Protein AF-A0A6V8CMI9-F1 (afdb_monomer_lite)

Radius of gyration: 15.58 Å; chains: 1; bounding box: 31×25×54 Å

pLDDT: mean 88.09, std 13.38, range [41.66, 98.31]

Structure (mmCIF, N/CA/C/O backbone):
data_AF-A0A6V8CMI9-F1
#
_entry.id   AF-A0A6V8CMI9-F1
#
loop_
_atom_site.group_PDB
_atom_site.id
_atom_site.type_symbol
_atom_site.label_atom_id
_atom_site.label_alt_id
_atom_site.label_comp_id
_atom_site.label_asym_id
_atom_site.label_entity_id
_atom_site.label_seq_id
_atom_site.pdbx_PDB_ins_code
_atom_site.Cartn_x
_atom_site.Cartn_y
_atom_site.Cartn_z
_atom_site.occupancy
_atom_site.B_iso_or_equiv
_atom_site.auth_seq_id
_atom_site.auth_comp_id
_atom_site.auth_asym_id
_atom_site.auth_atom_id
_atom_site.pdbx_PDB_model_num
ATOM 1 N N . MET A 1 1 ? -7.412 -8.735 -37.460 1.00 41.66 1 MET A N 1
ATOM 2 C CA . MET A 1 1 ? -6.537 -8.982 -36.295 1.00 41.66 1 MET A CA 1
ATOM 3 C C . MET A 1 1 ? -6.846 -7.891 -35.278 1.00 41.66 1 MET A C 1
ATOM 5 O O . MET A 1 1 ? -6.258 -6.827 -35.326 1.00 41.66 1 MET A O 1
ATOM 9 N N . ALA A 1 2 ? -7.886 -8.094 -34.477 1.00 49.75 2 ALA A N 1
ATOM 10 C CA . ALA A 1 2 ? -8.334 -7.178 -33.432 1.00 49.75 2 ALA A CA 1
ATOM 11 C C . ALA A 1 2 ? -8.978 -8.090 -32.388 1.00 49.75 2 ALA A C 1
ATOM 13 O O . ALA A 1 2 ? -10.004 -8.699 -32.673 1.00 49.75 2 ALA A O 1
ATOM 14 N N . GLY A 1 3 ? -8.284 -8.338 -31.283 1.00 45.03 3 GLY A N 1
ATOM 15 C CA . GLY A 1 3 ? -8.730 -9.327 -30.300 1.00 45.03 3 GLY A CA 1
ATOM 16 C C . GLY A 1 3 ? -7.767 -9.535 -29.137 1.00 45.03 3 GLY A C 1
ATOM 17 O O . GLY A 1 3 ? -8.219 -9.849 -28.050 1.00 45.03 3 GLY A O 1
ATOM 18 N N . CYS A 1 4 ? -6.463 -9.290 -29.315 1.00 57.56 4 CYS A N 1
ATOM 19 C CA . CYS A 1 4 ? -5.497 -9.440 -28.218 1.00 57.56 4 CYS A CA 1
ATOM 20 C C . CYS A 1 4 ? -5.223 -8.153 -27.428 1.00 57.56 4 CYS A C 1
ATOM 22 O O . CYS A 1 4 ? -4.663 -8.236 -26.347 1.00 57.56 4 CYS A O 1
ATOM 24 N N . THR A 1 5 ? -5.579 -6.968 -27.925 1.00 53.06 5 THR A N 1
ATOM 25 C CA . THR A 1 5 ? -5.269 -5.705 -27.228 1.00 53.06 5 THR A CA 1
ATOM 26 C C . THR A 1 5 ? -6.338 -5.323 -26.205 1.00 53.06 5 THR A C 1
ATOM 28 O O . THR A 1 5 ? -6.003 -4.896 -25.107 1.00 53.06 5 THR A O 1
ATOM 31 N N . SER A 1 6 ? -7.613 -5.564 -26.515 1.00 49.91 6 SER A N 1
ATOM 32 C CA . SER A 1 6 ? -8.747 -5.235 -25.641 1.00 49.91 6 SER A CA 1
ATOM 33 C C . SER A 1 6 ? -8.840 -6.116 -24.391 1.00 49.91 6 SER A C 1
ATOM 35 O O . SER A 1 6 ? -9.317 -5.665 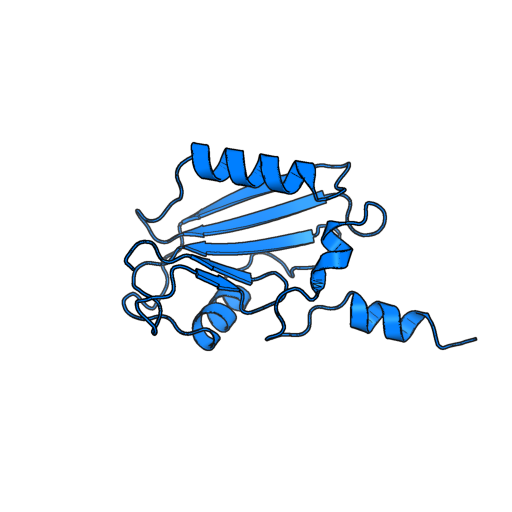-23.355 1.00 49.91 6 SER A O 1
ATOM 37 N N . GLU A 1 7 ? -8.391 -7.373 -24.458 1.00 50.91 7 GLU A N 1
ATOM 38 C CA . GLU A 1 7 ? -8.305 -8.225 -23.264 1.00 50.91 7 GLU A CA 1
ATOM 39 C C . GLU A 1 7 ? -7.127 -7.827 -22.374 1.00 50.91 7 GLU A C 1
ATOM 41 O O . GLU A 1 7 ? -7.255 -7.851 -21.158 1.00 50.91 7 GLU A O 1
ATOM 46 N N . ILE A 1 8 ? -6.011 -7.377 -22.957 1.00 53.47 8 ILE A N 1
ATOM 47 C CA . ILE A 1 8 ? -4.856 -6.888 -22.194 1.00 53.47 8 ILE A CA 1
ATOM 48 C C . ILE A 1 8 ? -5.200 -5.585 -21.464 1.00 53.47 8 ILE A C 1
ATOM 50 O O . ILE A 1 8 ? -4.852 -5.456 -20.299 1.00 53.47 8 ILE A O 1
ATOM 54 N N . GLU A 1 9 ? -5.934 -4.657 -22.082 1.00 51.16 9 GLU A N 1
ATOM 55 C CA . GLU A 1 9 ? -6.408 -3.445 -21.392 1.00 51.16 9 GLU A CA 1
ATOM 56 C C . GLU A 1 9 ? -7.362 -3.762 -20.227 1.00 51.16 9 GLU A C 1
ATOM 58 O O . GLU A 1 9 ? -7.281 -3.113 -19.190 1.00 51.16 9 GLU A O 1
ATOM 63 N N . ASN A 1 10 ? -8.203 -4.797 -20.343 1.00 52.25 10 ASN A N 1
ATOM 64 C CA . ASN A 1 10 ? -9.067 -5.253 -19.243 1.00 52.25 10 ASN A CA 1
ATOM 65 C C . ASN A 1 10 ? -8.325 -6.064 -18.163 1.00 52.25 10 ASN A C 1
ATOM 67 O O . ASN A 1 10 ? -8.771 -6.099 -17.022 1.00 52.25 10 ASN A O 1
ATOM 71 N N . ILE A 1 11 ? -7.224 -6.738 -18.513 1.00 54.50 11 ILE A N 1
ATOM 72 C CA . ILE A 1 11 ? -6.372 -7.495 -17.576 1.00 54.50 11 ILE A CA 1
ATOM 73 C C . ILE A 1 11 ? -5.401 -6.572 -16.837 1.00 54.50 11 ILE A C 1
ATOM 75 O O . ILE A 1 11 ? -5.010 -6.868 -15.712 1.00 54.50 11 ILE A O 1
ATOM 79 N N . LEU A 1 12 ? -4.964 -5.493 -17.485 1.00 57.19 12 LEU A N 1
ATOM 80 C CA . LEU A 1 12 ? -4.016 -4.551 -16.908 1.00 57.19 12 LEU A CA 1
ATOM 81 C C . LEU A 1 12 ? -4.727 -3.397 -16.208 1.00 57.19 12 LEU A C 1
ATOM 83 O O . LEU A 1 12 ? -4.237 -2.967 -15.180 1.00 57.19 12 LEU A O 1
ATOM 87 N N . GLY A 1 13 ? -5.887 -2.938 -16.681 1.00 60.94 13 GLY A N 1
ATOM 88 C CA . GLY A 1 13 ? -6.656 -1.871 -16.040 1.00 60.94 13 GLY A CA 1
ATOM 89 C C . GLY A 1 13 ? -7.154 -2.236 -14.638 1.00 60.94 13 GLY A C 1
ATOM 90 O O . GLY A 1 13 ? -7.545 -3.369 -14.366 1.00 60.94 13 GLY A O 1
ATOM 91 N N . GLU A 1 14 ? -7.151 -1.263 -13.727 1.00 68.06 14 GLU A N 1
ATOM 92 C CA . GLU A 1 14 ? -7.734 -1.459 -12.403 1.00 68.06 14 GLU A CA 1
ATOM 93 C C . GLU A 1 14 ? -9.262 -1.490 -12.511 1.00 68.06 14 GLU A C 1
ATOM 95 O O . GLU A 1 14 ? -9.885 -0.527 -12.960 1.00 68.06 14 GLU A O 1
ATOM 100 N N . ASN A 1 15 ? -9.869 -2.585 -12.047 1.00 73.94 15 ASN A N 1
ATOM 101 C CA . ASN A 1 15 ? -11.300 -2.637 -11.787 1.00 73.94 15 ASN A CA 1
ATOM 102 C C . ASN A 1 15 ? -11.555 -2.388 -10.298 1.00 73.94 15 ASN A C 1
ATOM 104 O O . ASN A 1 15 ? -11.055 -3.119 -9.438 1.00 73.94 15 ASN A O 1
ATOM 108 N N . TRP A 1 16 ? -12.335 -1.355 -9.995 1.00 78.56 16 TRP A N 1
ATOM 109 C CA . TRP A 1 16 ? -12.630 -0.969 -8.621 1.00 78.56 16 TRP A CA 1
ATOM 110 C C . TRP A 1 16 ? -13.429 -2.061 -7.918 1.00 78.56 16 TRP A C 1
ATOM 112 O O . TRP A 1 16 ? -14.300 -2.712 -8.496 1.00 78.56 16 TRP A O 1
ATOM 122 N N . GLY A 1 17 ? -13.145 -2.261 -6.641 1.00 80.06 17 GLY A N 1
ATOM 123 C CA . GLY A 1 17 ? -13.763 -3.301 -5.837 1.00 80.06 17 GLY A CA 1
ATOM 124 C C . GLY A 1 17 ? -13.232 -4.702 -6.098 1.00 80.06 17 GLY A C 1
ATOM 125 O O . GLY A 1 17 ? -13.785 -5.651 -5.542 1.00 80.06 17 GLY A O 1
ATOM 126 N N . VAL A 1 18 ? -12.181 -4.849 -6.911 1.00 85.00 18 VAL A N 1
ATOM 127 C CA . VAL A 1 18 ? -11.578 -6.145 -7.234 1.00 85.00 18 VAL A CA 1
ATOM 128 C C . VAL A 1 18 ? -10.130 -6.192 -6.737 1.00 85.00 18 VAL A C 1
ATOM 130 O O . VAL A 1 18 ? -9.207 -5.778 -7.446 1.00 85.00 18 VAL A O 1
ATOM 133 N N . PRO A 1 19 ? -9.898 -6.729 -5.526 1.00 88.38 19 PRO A N 1
ATOM 134 C CA . PRO A 1 19 ? -8.553 -6.977 -5.031 1.00 88.38 19 PRO A CA 1
ATOM 135 C C . PRO A 1 19 ? -7.741 -7.870 -5.971 1.00 88.38 19 PRO A C 1
ATOM 137 O O . PRO A 1 19 ? -8.257 -8.819 -6.562 1.00 88.38 19 PRO A O 1
ATOM 140 N N . GLY A 1 20 ? -6.445 -7.583 -6.090 1.00 80.88 20 GLY A N 1
ATOM 141 C CA . GLY A 1 20 ? -5.505 -8.402 -6.860 1.00 80.88 20 GLY A CA 1
ATOM 142 C C . GLY A 1 20 ? -5.545 -8.222 -8.382 1.00 80.88 20 GLY A C 1
ATOM 143 O O . GLY A 1 20 ? -4.752 -8.866 -9.068 1.00 80.88 20 GLY A O 1
ATOM 144 N N . GLY A 1 21 ? -6.380 -7.324 -8.922 1.00 84.94 21 GLY A N 1
ATOM 145 C CA . GLY A 1 21 ? -6.459 -7.050 -10.367 1.00 84.94 21 GLY A CA 1
ATOM 146 C C . GLY A 1 21 ? -5.130 -6.643 -11.028 1.00 84.94 21 GLY A C 1
ATOM 147 O O . GLY A 1 21 ? -4.978 -6.794 -12.232 1.00 84.94 21 GLY A O 1
ATOM 148 N N . LEU A 1 22 ? -4.135 -6.209 -10.244 1.00 86.69 22 LEU A N 1
ATOM 149 C CA . LEU A 1 22 ? -2.814 -5.770 -10.713 1.00 86.69 22 LEU A CA 1
ATOM 150 C C . LEU A 1 22 ? -1.680 -6.747 -10.398 1.00 86.69 22 LEU A C 1
ATOM 152 O O . LEU A 1 22 ? -0.511 -6.407 -10.581 1.00 86.69 22 LEU A O 1
ATOM 156 N N . ALA A 1 23 ? -1.986 -7.977 -9.976 1.00 85.19 23 ALA A N 1
ATOM 157 C CA . ALA A 1 23 ? -0.960 -8.961 -9.628 1.00 85.19 23 ALA A CA 1
ATOM 158 C C . ALA A 1 23 ? 0.051 -9.201 -10.769 1.00 85.19 23 ALA A C 1
ATOM 160 O O . ALA A 1 23 ? 1.249 -9.309 -10.519 1.00 85.19 23 ALA A O 1
ATOM 161 N N . LEU A 1 24 ? -0.397 -9.222 -12.032 1.00 84.00 24 LEU A N 1
ATOM 162 C CA . LEU A 1 24 ? 0.503 -9.379 -13.182 1.00 84.00 24 LEU A CA 1
ATOM 163 C C . LEU A 1 24 ? 1.403 -8.157 -13.411 1.00 84.00 24 LEU A C 1
ATOM 165 O O . LEU A 1 24 ? 2.544 -8.330 -13.831 1.00 84.00 24 LEU A O 1
ATOM 169 N N . ALA A 1 25 ? 0.935 -6.942 -13.110 1.00 85.25 25 ALA A N 1
ATOM 170 C CA . ALA A 1 25 ? 1.749 -5.729 -13.211 1.00 85.25 25 ALA A CA 1
ATOM 171 C C . ALA A 1 25 ? 2.919 -5.747 -12.208 1.00 85.25 25 ALA A C 1
ATOM 173 O O . ALA A 1 25 ? 4.018 -5.275 -12.508 1.00 85.25 25 ALA A O 1
ATOM 174 N N . CYS A 1 26 ? 2.731 -6.368 -11.039 1.00 84.06 26 CYS A N 1
ATOM 175 C CA . CYS A 1 26 ? 3.795 -6.561 -10.052 1.00 84.06 26 CYS A CA 1
ATOM 176 C C . CYS A 1 26 ? 4.925 -7.470 -10.564 1.00 84.06 26 CYS A C 1
ATOM 178 O O . CYS A 1 26 ? 6.088 -7.228 -10.246 1.00 84.06 26 CYS A O 1
ATOM 180 N N . LEU A 1 27 ? 4.600 -8.478 -11.378 1.00 84.75 27 LEU A N 1
ATOM 181 C CA . LEU A 1 27 ? 5.536 -9.522 -11.819 1.00 84.75 27 LEU A CA 1
ATOM 182 C C . LEU A 1 27 ? 6.305 -9.189 -13.106 1.00 84.75 27 LEU A C 1
ATOM 184 O O . LEU A 1 27 ? 7.186 -9.952 -13.484 1.00 84.75 27 LEU A O 1
ATOM 188 N N . ARG A 1 28 ? 5.957 -8.101 -13.801 1.00 77.00 28 ARG A N 1
ATOM 189 C CA . ARG A 1 28 ? 6.552 -7.729 -15.094 1.00 77.00 28 ARG A CA 1
ATOM 190 C C . ARG A 1 28 ? 7.541 -6.570 -14.989 1.00 77.00 28 ARG A C 1
ATOM 192 O O . ARG A 1 28 ? 7.269 -5.614 -14.266 1.00 77.00 28 ARG A O 1
ATOM 199 N N . ASP A 1 29 ? 8.603 -6.619 -15.788 1.00 75.25 29 ASP A N 1
ATOM 200 C CA . ASP A 1 29 ? 9.673 -5.616 -15.891 1.00 75.25 29 ASP A CA 1
ATOM 201 C C . ASP A 1 29 ? 9.590 -4.735 -17.157 1.00 75.25 29 ASP A C 1
ATOM 203 O O . ASP A 1 29 ? 10.426 -3.851 -17.359 1.00 75.25 29 ASP A O 1
ATOM 207 N N . ASP A 1 30 ? 8.599 -4.964 -18.023 1.00 72.56 30 ASP A N 1
ATOM 208 C CA . ASP A 1 30 ? 8.463 -4.305 -19.327 1.00 72.56 30 ASP A CA 1
ATOM 209 C C . ASP A 1 30 ? 7.515 -3.094 -19.301 1.00 72.56 30 ASP A C 1
ATOM 211 O O . ASP A 1 30 ? 7.820 -2.057 -19.889 1.00 72.56 30 ASP A O 1
ATOM 215 N N . ALA A 1 31 ? 6.385 -3.206 -18.598 1.00 77.69 31 ALA A N 1
ATOM 216 C CA . ALA A 1 31 ? 5.360 -2.165 -18.509 1.00 77.69 31 ALA A CA 1
ATOM 217 C C . ALA A 1 31 ? 5.581 -1.192 -17.338 1.00 77.69 31 ALA A C 1
ATOM 219 O O . ALA A 1 31 ? 5.380 0.010 -17.490 1.00 77.69 31 ALA A O 1
ATOM 220 N N . TYR A 1 32 ? 6.024 -1.703 -16.184 1.00 86.06 32 TYR A N 1
ATOM 221 C CA . TYR A 1 32 ? 6.272 -0.912 -14.975 1.0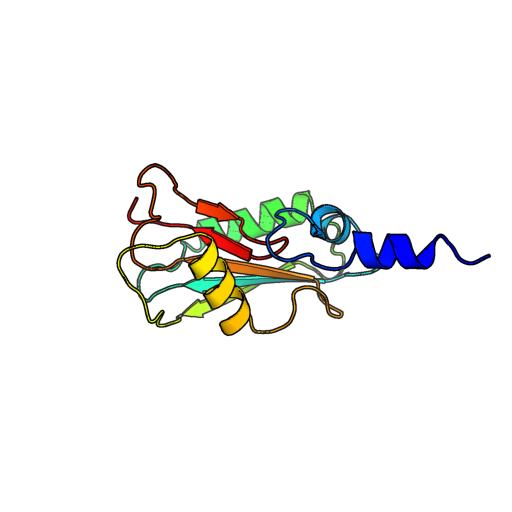0 86.06 32 TYR A CA 1
ATOM 222 C C . TYR A 1 32 ? 7.603 -1.329 -14.370 1.00 86.06 32 TYR A C 1
ATOM 224 O O . TYR A 1 32 ? 7.701 -2.367 -13.720 1.00 86.06 32 TYR A O 1
ATOM 232 N N . ARG A 1 33 ? 8.636 -0.520 -14.591 1.00 92.75 33 ARG A N 1
ATOM 233 C CA . ARG A 1 33 ? 10.004 -0.816 -14.137 1.00 92.75 33 ARG A CA 1
ATOM 234 C C . ARG A 1 33 ? 10.291 -0.357 -12.713 1.00 92.75 33 ARG A C 1
ATOM 236 O O . ARG A 1 33 ? 11.229 -0.844 -12.088 1.00 92.75 33 ARG A O 1
ATOM 243 N N . GLU A 1 34 ? 9.461 0.550 -12.213 1.00 95.00 34 GLU A N 1
ATOM 244 C CA . GLU A 1 34 ? 9.514 1.121 -10.874 1.00 95.00 34 GLU A CA 1
ATOM 245 C C . GLU A 1 34 ? 8.184 0.862 -10.151 1.00 95.00 34 GLU A C 1
ATOM 247 O O . GLU A 1 34 ? 7.114 0.847 -10.773 1.00 95.00 34 GLU A O 1
ATOM 252 N N . MET A 1 35 ? 8.252 0.678 -8.831 1.00 95.56 35 MET A N 1
ATOM 253 C CA . MET A 1 35 ? 7.080 0.588 -7.964 1.00 95.56 35 MET A CA 1
ATOM 254 C C . MET A 1 35 ? 7.173 1.549 -6.775 1.00 95.56 35 MET A C 1
ATOM 256 O O . MET A 1 35 ? 8.229 1.708 -6.158 1.00 95.56 35 MET A O 1
ATOM 260 N N . VAL A 1 36 ? 6.040 2.146 -6.420 1.00 97.75 36 VAL A N 1
ATOM 261 C CA . VAL A 1 36 ? 5.857 2.980 -5.231 1.00 97.75 36 VAL A CA 1
ATOM 262 C C . VAL A 1 36 ? 4.862 2.320 -4.308 1.00 97.75 36 VAL A C 1
ATOM 264 O O . VAL A 1 36 ? 3.755 1.996 -4.726 1.00 97.75 36 VAL A O 1
ATOM 267 N N . ILE A 1 37 ? 5.237 2.175 -3.046 1.00 97.94 37 ILE A N 1
ATOM 268 C CA . ILE A 1 37 ? 4.278 1.940 -1.974 1.00 97.94 37 ILE A CA 1
ATOM 269 C C . ILE A 1 37 ? 4.093 3.261 -1.249 1.00 97.94 37 ILE A C 1
ATOM 271 O O . ILE A 1 37 ? 5.033 3.790 -0.661 1.00 97.94 37 ILE A O 1
ATOM 275 N N . GLU A 1 38 ? 2.900 3.807 -1.338 1.00 98.12 38 GLU A N 1
ATOM 276 C CA . GLU A 1 38 ? 2.479 4.975 -0.585 1.00 98.12 38 GLU A CA 1
ATOM 277 C C . GLU A 1 38 ? 1.800 4.495 0.689 1.00 98.12 38 GLU A C 1
ATOM 279 O O . GLU A 1 38 ? 0.902 3.658 0.628 1.00 98.12 38 GLU A O 1
ATOM 284 N N . ILE A 1 39 ? 2.277 4.960 1.837 1.00 98.31 39 ILE A N 1
ATOM 285 C CA . ILE A 1 39 ? 1.712 4.636 3.141 1.00 98.31 39 ILE A CA 1
ATOM 286 C C . ILE A 1 39 ? 1.164 5.928 3.734 1.00 98.31 39 ILE A C 1
ATOM 288 O O . ILE A 1 39 ? 1.926 6.735 4.270 1.00 98.31 39 ILE A O 1
ATOM 292 N N . ASP A 1 40 ? -0.148 6.093 3.661 1.00 97.62 40 ASP A N 1
ATOM 293 C CA . ASP A 1 40 ? -0.852 7.181 4.325 1.00 97.62 40 ASP A CA 1
ATOM 294 C C . ASP A 1 40 ? -1.257 6.714 5.717 1.00 97.62 40 ASP A C 1
ATOM 296 O O . ASP A 1 40 ? -2.030 5.767 5.871 1.00 97.62 40 ASP A O 1
ATOM 300 N N . HIS A 1 41 ? -0.734 7.364 6.748 1.00 97.12 41 HIS A N 1
ATOM 301 C CA . HIS A 1 41 ? -0.991 6.984 8.130 1.00 97.12 41 HIS A CA 1
ATOM 302 C C . HIS A 1 41 ? -1.588 8.138 8.929 1.00 97.12 41 HIS A C 1
ATOM 304 O O . HIS A 1 41 ? -1.257 9.304 8.718 1.00 97.12 41 HIS A O 1
ATOM 310 N N . ALA A 1 42 ? -2.442 7.808 9.895 1.00 95.94 42 ALA A N 1
ATOM 311 C CA . ALA A 1 42 ? -2.893 8.782 10.877 1.00 95.94 42 ALA A CA 1
ATOM 312 C C . ALA A 1 42 ? -1.708 9.207 11.772 1.00 95.94 42 ALA A C 1
ATOM 314 O O . ALA A 1 42 ? -0.732 8.450 11.902 1.00 95.94 42 ALA A O 1
ATOM 315 N N . PRO A 1 43 ? -1.765 10.391 12.406 1.00 94.94 43 PRO A N 1
ATOM 316 C CA . PRO A 1 43 ? -0.783 10.780 13.417 1.00 94.94 43 PRO A CA 1
ATOM 317 C C . PRO A 1 43 ? -0.667 9.700 14.498 1.00 94.94 43 PRO A C 1
ATOM 319 O O . PRO A 1 43 ? -1.689 9.230 14.985 1.00 94.94 43 PRO A O 1
ATOM 322 N N . ASP A 1 44 ? 0.558 9.300 14.846 1.00 94.38 44 ASP A N 1
ATOM 323 C CA . ASP A 1 44 ? 0.882 8.210 15.789 1.00 94.38 44 ASP A CA 1
ATOM 324 C C . ASP A 1 44 ? 0.547 6.770 15.325 1.00 94.38 44 ASP A C 1
ATOM 326 O O . ASP A 1 44 ? 0.776 5.816 16.069 1.00 94.38 44 ASP A O 1
ATOM 330 N N . TYR A 1 45 ? 0.080 6.580 14.084 1.00 95.31 45 TYR A N 1
ATOM 331 C CA . TYR A 1 45 ? -0.198 5.260 13.482 1.00 95.31 45 TYR A CA 1
ATOM 332 C C . TYR A 1 45 ? 0.828 4.854 12.413 1.00 95.31 45 TYR A C 1
ATOM 334 O O . TYR A 1 45 ? 0.609 3.904 11.659 1.00 95.31 45 TYR A O 1
ATOM 342 N N . ASN A 1 46 ? 1.960 5.557 12.321 1.00 95.19 46 ASN A N 1
ATOM 343 C CA . ASN A 1 46 ? 3.009 5.204 11.371 1.00 95.19 46 ASN A CA 1
ATOM 344 C C . ASN A 1 46 ? 3.590 3.809 11.679 1.00 95.19 46 ASN A C 1
ATOM 346 O O . ASN A 1 46 ? 3.809 3.466 12.845 1.00 95.19 46 ASN A O 1
ATOM 350 N N . PRO A 1 47 ? 3.920 3.005 10.655 1.00 95.19 47 PRO A N 1
ATOM 351 C CA . PRO A 1 47 ? 4.582 1.729 10.877 1.00 95.19 47 PRO A CA 1
ATOM 352 C C . PRO A 1 47 ? 6.009 1.934 11.399 1.00 95.19 47 PRO A C 1
ATOM 354 O O . PRO A 1 47 ? 6.664 2.948 11.135 1.00 95.19 47 PRO A O 1
ATOM 357 N N . GLU A 1 48 ? 6.533 0.930 12.103 1.00 95.75 48 GLU A N 1
ATOM 358 C CA . GLU A 1 48 ? 7.949 0.906 12.466 1.00 95.75 48 GLU A CA 1
ATOM 359 C C . GLU A 1 48 ? 8.839 0.831 11.216 1.00 95.75 48 GLU A C 1
ATOM 361 O O . GLU A 1 48 ? 8.522 0.157 10.230 1.00 95.75 48 GLU A O 1
ATOM 366 N N . SER A 1 49 ? 10.025 1.441 11.278 1.00 95.44 49 SER A N 1
ATOM 367 C CA . SER A 1 49 ? 10.997 1.413 10.175 1.00 95.44 49 SER A CA 1
ATOM 368 C C . SER A 1 49 ? 11.446 -0.007 9.798 1.00 95.44 49 SER A C 1
ATOM 370 O O . SER A 1 49 ? 11.731 -0.282 8.629 1.00 95.44 49 SER A O 1
ATOM 372 N N . SER A 1 50 ? 11.466 -0.925 10.767 1.00 96.44 50 SER A N 1
ATOM 373 C CA . SER A 1 50 ? 11.710 -2.362 10.586 1.00 96.44 50 SER A CA 1
ATOM 374 C C . SER A 1 50 ? 10.640 -3.012 9.700 1.00 96.44 50 SER A C 1
ATOM 376 O O . SER A 1 50 ? 10.974 -3.736 8.762 1.00 96.44 50 SER A O 1
ATOM 378 N N . THR A 1 51 ? 9.366 -2.693 9.941 1.00 94.69 51 THR A N 1
ATOM 379 C CA . THR A 1 51 ? 8.211 -3.178 9.173 1.00 94.69 51 THR A CA 1
ATOM 380 C C . THR A 1 51 ? 8.262 -2.668 7.739 1.00 94.69 51 THR A C 1
ATOM 382 O O . THR A 1 51 ? 8.118 -3.447 6.798 1.00 94.69 51 THR A O 1
ATOM 385 N N . VAL A 1 52 ? 8.560 -1.380 7.557 1.00 96.88 52 VAL A N 1
ATOM 386 C CA . VAL A 1 52 ? 8.724 -0.766 6.230 1.00 96.88 52 VAL A CA 1
ATOM 387 C C . VAL A 1 52 ? 9.876 -1.417 5.457 1.00 96.88 52 VAL A C 1
ATOM 389 O O . VAL A 1 52 ? 9.741 -1.739 4.275 1.00 96.88 52 VAL A O 1
ATOM 392 N N . SER A 1 53 ? 11.001 -1.664 6.130 1.00 97.12 53 SER A N 1
ATOM 393 C CA . SER A 1 53 ? 12.166 -2.319 5.524 1.00 97.12 53 SER A CA 1
ATOM 394 C C . SER A 1 53 ? 11.850 -3.754 5.101 1.00 97.12 53 SER A C 1
ATOM 396 O O . SER A 1 53 ? 12.174 -4.147 3.980 1.00 97.12 53 SER A O 1
ATOM 398 N N . LEU A 1 54 ? 11.160 -4.511 5.960 1.00 97.00 54 LEU A N 1
ATOM 399 C CA . LEU A 1 54 ? 10.729 -5.874 5.664 1.00 97.00 54 LEU A CA 1
ATOM 400 C C . LEU A 1 54 ? 9.736 -5.913 4.497 1.00 97.00 54 LEU A C 1
ATOM 402 O O . LEU A 1 54 ? 9.879 -6.754 3.613 1.00 97.00 54 LEU A O 1
ATOM 406 N N . LEU A 1 55 ? 8.759 -5.001 4.453 1.00 96.06 55 LEU A N 1
ATOM 407 C CA . LEU A 1 55 ? 7.817 -4.895 3.337 1.00 96.06 55 LEU A CA 1
ATOM 408 C C . LEU A 1 55 ? 8.560 -4.684 2.013 1.00 96.06 55 LEU A C 1
ATOM 410 O O . LEU A 1 55 ? 8.332 -5.422 1.054 1.00 96.06 55 LEU A O 1
ATOM 414 N N . LYS A 1 56 ? 9.494 -3.725 1.975 1.00 97.12 56 LYS A N 1
ATOM 415 C CA . LYS A 1 56 ? 10.319 -3.465 0.790 1.00 97.12 56 LYS A CA 1
ATOM 416 C C . LYS A 1 56 ? 11.132 -4.692 0.377 1.00 97.12 56 LYS A C 1
ATOM 418 O O . LYS A 1 56 ? 11.199 -4.995 -0.811 1.00 97.12 56 LYS A O 1
ATOM 423 N N . GLU A 1 57 ? 11.730 -5.398 1.335 1.00 97.31 57 GLU A N 1
ATOM 424 C CA . GLU A 1 57 ? 12.485 -6.626 1.070 1.00 97.31 57 GLU A CA 1
ATOM 425 C C . GLU A 1 57 ? 11.594 -7.709 0.449 1.00 97.31 57 GLU A C 1
ATOM 427 O O . GLU A 1 57 ? 11.948 -8.284 -0.580 1.00 97.31 57 GLU A O 1
ATOM 432 N N . ARG A 1 58 ? 10.415 -7.965 1.031 1.00 96.56 58 ARG A N 1
ATOM 433 C CA . ARG A 1 58 ? 9.476 -8.979 0.529 1.00 96.56 58 ARG A CA 1
ATOM 434 C C . ARG A 1 58 ? 8.954 -8.646 -0.859 1.00 96.56 58 ARG A C 1
ATOM 436 O O . ARG A 1 58 ? 8.894 -9.536 -1.702 1.00 96.56 58 ARG A O 1
ATOM 443 N N . LEU A 1 59 ? 8.638 -7.381 -1.119 1.00 95.06 59 LEU A N 1
ATOM 444 C CA . LEU A 1 59 ? 8.254 -6.942 -2.458 1.00 95.06 59 LEU A CA 1
ATOM 445 C C . LEU A 1 59 ? 9.416 -7.099 -3.442 1.00 95.06 59 LEU A C 1
ATOM 447 O O . LEU A 1 59 ? 9.205 -7.607 -4.532 1.00 95.06 59 LEU A O 1
ATOM 451 N N . GLY A 1 60 ? 10.651 -6.774 -3.052 1.00 94.94 60 GLY A N 1
ATOM 452 C CA . GLY A 1 60 ? 11.835 -6.977 -3.897 1.00 94.94 60 GLY A CA 1
ATOM 453 C C . GLY A 1 60 ? 12.162 -8.445 -4.199 1.00 94.94 60 GLY A C 1
ATOM 454 O O . GLY A 1 60 ? 12.837 -8.724 -5.184 1.00 94.94 60 GLY A O 1
ATOM 455 N N . GLN A 1 61 ? 11.684 -9.390 -3.383 1.00 94.31 61 GLN A N 1
ATOM 456 C CA . GLN A 1 61 ? 11.830 -10.832 -3.629 1.00 94.31 61 GLN A CA 1
ATOM 457 C C . GLN A 1 61 ? 10.821 -11.374 -4.653 1.00 94.31 61 GLN A C 1
ATOM 459 O O . GLN A 1 61 ? 11.042 -12.453 -5.199 1.00 94.31 61 GLN A O 1
ATOM 464 N N . VAL A 1 62 ? 9.709 -10.669 -4.879 1.00 92.38 62 VAL A N 1
ATOM 465 C CA . VAL A 1 62 ? 8.575 -11.167 -5.676 1.00 92.38 62 VAL A CA 1
ATOM 466 C C . VAL A 1 62 ? 8.322 -10.315 -6.918 1.00 92.38 62 VAL A C 1
ATOM 468 O O . VAL A 1 62 ? 7.984 -10.851 -7.970 1.00 92.38 62 VAL A O 1
ATOM 471 N N . CYS A 1 63 ? 8.456 -8.996 -6.810 1.00 91.81 63 CYS A N 1
ATOM 472 C CA . CYS A 1 63 ? 8.208 -8.063 -7.896 1.00 91.81 63 CYS A CA 1
ATOM 473 C C . CYS A 1 63 ? 9.457 -7.879 -8.757 1.00 91.81 63 CYS A C 1
ATOM 475 O O . CYS A 1 63 ? 10.533 -7.576 -8.244 1.00 91.81 63 CYS A O 1
ATOM 477 N N . ASP A 1 64 ? 9.286 -7.969 -10.074 1.00 90.31 64 ASP A N 1
ATOM 478 C CA . ASP A 1 64 ? 10.351 -7.672 -11.029 1.00 90.31 64 ASP A CA 1
ATOM 479 C C . ASP A 1 64 ? 10.311 -6.181 -11.392 1.00 90.31 64 ASP A C 1
ATOM 481 O O . ASP A 1 64 ? 9.480 -5.732 -12.186 1.00 90.31 64 ASP A O 1
ATOM 485 N N . LYS A 1 65 ? 11.113 -5.379 -10.683 1.00 94.19 65 LYS A N 1
ATOM 486 C CA . LYS A 1 65 ? 11.145 -3.910 -10.779 1.00 94.19 65 LYS A CA 1
ATOM 487 C C . LYS A 1 65 ? 12.596 -3.438 -10.895 1.00 94.19 65 LYS A C 1
ATOM 489 O O . LYS A 1 65 ? 13.190 -3.060 -9.882 1.00 94.19 65 LYS A O 1
ATOM 494 N N . PRO A 1 66 ? 13.197 -3.486 -12.100 1.00 92.50 66 PRO A N 1
ATOM 495 C CA . PRO A 1 66 ? 14.627 -3.234 -12.297 1.00 92.50 66 PRO A CA 1
ATOM 496 C C . PRO A 1 66 ? 15.068 -1.817 -11.916 1.00 92.50 66 PRO A C 1
ATOM 498 O O . PRO A 1 66 ? 16.229 -1.621 -11.560 1.00 92.50 66 PRO A O 1
ATOM 501 N N . ASP A 1 67 ? 14.153 -0.847 -11.945 1.00 94.62 67 ASP A N 1
ATOM 502 C CA . ASP A 1 67 ? 14.437 0.539 -11.565 1.00 94.62 67 ASP A CA 1
ATOM 503 C C . ASP A 1 67 ? 14.127 0.789 -10.068 1.00 94.62 67 ASP A C 1
ATOM 505 O O . ASP A 1 67 ? 14.429 1.851 -9.524 1.00 94.62 67 ASP A O 1
ATOM 509 N N . GLY A 1 68 ? 13.611 -0.229 -9.367 1.00 94.69 68 GLY A N 1
ATOM 510 C CA . GLY A 1 68 ? 13.525 -0.303 -7.913 1.00 94.69 68 GLY A CA 1
ATOM 511 C C . GLY A 1 68 ? 12.120 -0.147 -7.328 1.00 94.69 68 GLY A C 1
ATOM 512 O O . GLY A 1 68 ? 11.137 0.157 -8.003 1.00 94.69 68 GLY A O 1
ATOM 513 N N . ILE A 1 69 ? 12.049 -0.369 -6.012 1.00 97.19 69 ILE A N 1
ATOM 514 C CA . ILE A 1 69 ? 10.850 -0.170 -5.191 1.00 97.19 69 ILE A CA 1
ATOM 515 C C . ILE A 1 69 ? 11.143 0.940 -4.179 1.00 97.19 69 ILE A C 1
ATOM 517 O O . ILE A 1 69 ? 12.107 0.854 -3.401 1.00 97.19 69 ILE A O 1
ATOM 521 N N . ARG A 1 70 ? 10.307 1.978 -4.155 1.00 97.50 70 ARG A N 1
ATOM 522 C CA . ARG A 1 70 ? 10.339 3.035 -3.136 1.00 97.50 70 ARG A CA 1
ATOM 523 C C . ARG A 1 70 ? 9.120 2.949 -2.231 1.00 97.50 70 ARG A C 1
ATOM 525 O O . ARG A 1 70 ? 8.044 2.559 -2.666 1.00 97.50 70 ARG A O 1
ATOM 532 N N . ILE A 1 71 ? 9.313 3.336 -0.975 1.00 98.12 71 ILE A N 1
ATOM 533 C CA . ILE A 1 71 ? 8.222 3.520 -0.025 1.00 98.12 71 ILE A CA 1
ATOM 534 C C . ILE A 1 71 ? 8.202 4.994 0.358 1.00 98.12 71 ILE A C 1
ATOM 536 O O . ILE A 1 71 ? 9.247 5.550 0.701 1.00 98.12 71 ILE A O 1
ATOM 540 N N . VAL A 1 72 ? 7.034 5.613 0.251 1.00 97.75 72 VAL A N 1
ATOM 541 C CA . VAL A 1 72 ? 6.755 6.985 0.674 1.00 97.75 72 VAL A CA 1
ATOM 542 C C . VAL A 1 72 ? 5.760 6.899 1.822 1.00 97.75 72 VAL A C 1
ATOM 544 O O . VAL A 1 72 ? 4.831 6.102 1.756 1.00 97.75 72 VAL A O 1
ATOM 547 N N . MET A 1 73 ? 5.987 7.667 2.883 1.00 97.44 73 MET A N 1
ATOM 548 C CA . MET A 1 73 ? 5.085 7.727 4.030 1.00 97.44 73 MET A CA 1
ATOM 549 C C . MET A 1 73 ? 4.581 9.154 4.180 1.00 97.44 73 MET A C 1
ATOM 551 O O . MET A 1 73 ? 5.398 10.078 4.205 1.00 97.44 73 MET A O 1
ATOM 555 N N . ASN A 1 74 ? 3.268 9.304 4.303 1.00 97.00 74 ASN A N 1
ATOM 556 C CA . ASN A 1 74 ? 2.603 10.579 4.502 1.00 97.00 74 ASN A CA 1
ATOM 557 C C . ASN A 1 74 ? 1.757 10.508 5.774 1.00 97.00 74 ASN A C 1
ATOM 559 O O . ASN A 1 74 ? 0.969 9.581 5.961 1.00 97.00 74 ASN A O 1
ATOM 563 N N . GLU A 1 75 ? 1.891 11.514 6.634 1.00 96.75 75 GLU A N 1
ATOM 564 C CA . GLU A 1 75 ? 0.941 11.706 7.724 1.00 96.75 75 GLU A CA 1
ATOM 565 C C . GLU A 1 75 ? -0.310 12.404 7.178 1.00 96.75 75 GLU A C 1
ATOM 567 O O . GLU A 1 75 ? -0.220 13.484 6.587 1.00 96.75 75 GLU A O 1
ATOM 572 N N . VAL A 1 76 ? -1.478 11.795 7.381 1.00 94.06 76 VAL A N 1
ATOM 573 C CA . VAL A 1 76 ? -2.766 12.257 6.857 1.00 94.06 76 VAL A CA 1
ATOM 574 C C . VAL A 1 76 ? -3.783 12.344 7.990 1.00 94.06 76 VAL A C 1
ATOM 576 O O . VAL A 1 76 ? -3.943 11.422 8.788 1.00 94.06 76 VAL A O 1
ATOM 579 N N . GLN A 1 77 ? -4.522 13.454 8.053 1.00 91.69 77 GLN A N 1
ATOM 580 C CA . GLN A 1 77 ? -5.688 13.556 8.931 1.00 91.69 77 GLN A CA 1
ATOM 581 C C . GLN A 1 77 ? -6.934 13.027 8.223 1.00 91.69 77 GLN A C 1
ATOM 583 O O . GLN A 1 77 ? -7.564 13.738 7.441 1.00 91.69 77 GLN A O 1
ATOM 588 N N . PHE A 1 78 ? -7.299 11.781 8.516 1.00 89.69 78 PHE A N 1
ATOM 589 C CA . PHE A 1 78 ? -8.541 11.191 8.027 1.00 89.69 78 PHE A CA 1
ATOM 590 C C . PHE A 1 78 ? -9.749 11.805 8.744 1.00 89.69 78 PHE A C 1
ATOM 592 O O . PHE A 1 78 ? -9.747 11.984 9.961 1.00 89.69 78 PHE A O 1
ATOM 599 N N . SER A 1 79 ? -10.811 12.106 7.997 1.00 78.81 79 SER A N 1
ATOM 600 C CA . SER A 1 79 ? -12.031 12.720 8.538 1.00 78.81 79 SER A CA 1
ATOM 601 C C . SER A 1 79 ? -12.853 11.802 9.456 1.00 78.81 79 SER A C 1
ATOM 603 O O . SER A 1 79 ? -13.782 12.274 10.109 1.00 78.81 79 SER A O 1
ATOM 605 N N . GLU A 1 80 ? -12.552 10.502 9.499 1.00 70.62 80 GLU A N 1
ATOM 606 C CA . GLU A 1 80 ? -13.293 9.475 10.237 1.00 70.62 80 GLU A CA 1
ATOM 607 C C . GLU A 1 80 ? -12.341 8.675 11.135 1.00 70.62 80 GLU A C 1
ATOM 609 O O . GLU A 1 80 ? -11.280 8.248 10.687 1.00 70.62 80 GLU A O 1
ATOM 614 N N . THR A 1 81 ? -12.690 8.513 12.417 1.00 68.44 81 THR A N 1
ATOM 615 C CA . THR A 1 81 ? -11.709 8.127 13.453 1.00 68.44 81 THR A CA 1
ATOM 616 C C . THR A 1 81 ? -12.100 6.923 14.309 1.00 68.44 81 THR A C 1
ATOM 618 O O . THR A 1 81 ? -11.373 6.590 15.239 1.00 68.44 81 THR A O 1
ATOM 621 N N . SER A 1 82 ? -13.226 6.248 14.047 1.00 81.19 82 SER A N 1
ATOM 622 C CA . SER A 1 82 ? -13.677 5.153 14.928 1.00 81.19 82 SER A CA 1
ATOM 623 C C . SER A 1 82 ? -14.001 3.834 14.234 1.00 81.19 82 SER A C 1
ATOM 625 O O . SER A 1 82 ? -13.644 2.782 14.770 1.00 81.19 82 SER A O 1
ATOM 627 N N . THR A 1 83 ? -14.651 3.836 13.067 1.00 92.38 83 THR A N 1
ATOM 628 C CA . THR A 1 83 ? -15.069 2.589 12.408 1.00 92.38 83 THR A CA 1
ATOM 629 C C . THR A 1 83 ? -14.964 2.676 10.892 1.00 92.38 83 THR A C 1
ATOM 631 O O . THR A 1 83 ? -15.583 3.526 10.262 1.00 92.38 83 THR A O 1
ATOM 634 N N . TRP A 1 84 ? -14.226 1.739 10.302 1.00 95.06 84 TRP A N 1
ATOM 635 C CA . TRP A 1 84 ? -13.952 1.676 8.870 1.00 95.06 84 TRP A CA 1
ATOM 636 C C . TRP A 1 84 ? -14.726 0.556 8.178 1.00 95.06 84 TRP A C 1
ATOM 638 O O . TRP A 1 84 ? -14.943 -0.521 8.729 1.00 95.06 84 TRP A O 1
ATOM 648 N N . THR A 1 85 ? -15.101 0.787 6.922 1.00 95.19 85 THR A N 1
ATOM 649 C CA . THR A 1 85 ? -15.716 -0.216 6.040 1.00 95.19 85 THR A CA 1
ATOM 650 C C . THR A 1 85 ? -14.936 -0.301 4.735 1.00 95.19 85 THR A C 1
ATOM 652 O O . THR A 1 85 ? -14.268 0.660 4.355 1.00 95.19 85 THR A O 1
ATOM 655 N N . ALA A 1 86 ? -15.049 -1.409 3.998 1.00 95.06 86 ALA A N 1
ATOM 656 C CA . ALA A 1 86 ? -14.387 -1.545 2.698 1.00 95.06 86 ALA A CA 1
ATOM 657 C C . ALA A 1 86 ? -14.751 -0.413 1.716 1.00 95.06 86 ALA A C 1
ATOM 659 O O . ALA A 1 86 ? -13.904 0.042 0.953 1.00 95.06 86 ALA A O 1
ATOM 660 N N . SER A 1 87 ? -16.000 0.066 1.741 1.00 93.88 87 SER A N 1
ATOM 661 C CA . SER A 1 87 ? -16.436 1.185 0.897 1.00 93.88 87 SER A CA 1
ATOM 662 C C . SER A 1 87 ? -15.751 2.495 1.273 1.00 93.88 87 SER A C 1
ATOM 664 O O . SER A 1 87 ? -15.326 3.221 0.382 1.00 93.88 87 SER A O 1
ATOM 666 N N . LYS A 1 88 ? -15.604 2.770 2.575 1.00 93.31 88 LYS A N 1
ATOM 667 C CA . LYS A 1 88 ? -14.928 3.978 3.057 1.00 93.31 88 LYS A CA 1
ATOM 668 C C . LYS A 1 88 ? -13.426 3.935 2.785 1.00 93.31 88 LYS A C 1
ATOM 670 O O . LYS A 1 88 ? -12.875 4.914 2.307 1.00 93.31 88 LYS A O 1
ATOM 675 N N . VAL A 1 89 ? -12.780 2.792 3.029 1.00 95.44 89 VAL A N 1
ATOM 676 C CA . VAL A 1 89 ? -11.360 2.589 2.693 1.00 95.44 89 VAL A CA 1
ATOM 677 C C . VAL A 1 89 ? -11.122 2.841 1.205 1.00 95.44 89 VAL A C 1
ATOM 679 O O . VAL A 1 89 ? -10.159 3.508 0.854 1.00 95.44 89 VAL A O 1
ATOM 682 N N . ARG A 1 90 ? -12.017 2.351 0.338 1.00 94.50 90 ARG A N 1
ATOM 683 C CA . ARG A 1 90 ? -11.958 2.617 -1.101 1.00 94.50 90 ARG A CA 1
ATOM 684 C C . ARG A 1 90 ? -12.054 4.111 -1.386 1.00 94.50 90 ARG A C 1
ATOM 686 O O . ARG A 1 90 ? -11.144 4.656 -1.986 1.00 94.50 90 ARG A O 1
ATOM 693 N N . GLU A 1 91 ? -13.124 4.762 -0.935 1.00 92.94 91 GLU A N 1
ATOM 694 C CA . GLU A 1 91 ? -13.345 6.204 -1.126 1.00 92.94 91 GLU A CA 1
ATOM 695 C C . GLU A 1 91 ? -12.123 7.035 -0.715 1.00 92.94 91 GLU A C 1
ATOM 697 O O . GLU A 1 91 ? -11.579 7.753 -1.546 1.00 92.94 91 GLU A O 1
ATOM 702 N N . ILE A 1 92 ? -11.631 6.847 0.513 1.00 93.69 92 ILE A N 1
ATOM 703 C CA . ILE A 1 92 ? -10.449 7.554 1.021 1.00 93.69 92 ILE A CA 1
ATOM 704 C C . ILE A 1 92 ? -9.203 7.213 0.202 1.00 93.69 92 ILE A C 1
ATOM 706 O O . ILE A 1 92 ? -8.440 8.111 -0.129 1.00 93.69 92 ILE A O 1
ATOM 710 N N . GLY A 1 93 ? -9.013 5.947 -0.175 1.00 93.38 93 GLY A N 1
ATOM 711 C CA . GLY A 1 93 ? -7.892 5.542 -1.018 1.00 93.38 93 GLY A CA 1
ATOM 712 C C . GLY A 1 93 ? -7.846 6.291 -2.345 1.00 93.38 93 GLY A C 1
ATOM 713 O O . GLY A 1 93 ? -6.794 6.770 -2.748 1.00 93.38 93 GLY A O 1
ATOM 714 N N . HIS A 1 94 ? -8.992 6.467 -3.002 1.00 91.44 94 HIS A N 1
ATOM 715 C CA . HIS A 1 94 ? -9.068 7.240 -4.249 1.00 91.44 94 HIS A CA 1
ATOM 716 C C . HIS A 1 94 ? -8.893 8.745 -4.034 1.00 91.44 94 HIS A C 1
ATOM 718 O O . HIS A 1 94 ? -8.397 9.430 -4.925 1.00 91.44 94 HIS A O 1
ATOM 724 N N . GLU A 1 95 ? -9.312 9.269 -2.883 1.00 91.88 95 GLU A N 1
ATOM 725 C CA . GLU A 1 95 ? -9.177 10.689 -2.552 1.00 91.88 95 GLU A CA 1
ATOM 726 C C . GLU A 1 95 ? -7.746 11.085 -2.186 1.00 91.88 95 GLU A C 1
ATOM 728 O O . GLU A 1 95 ? -7.327 12.191 -2.536 1.00 91.88 95 GLU A O 1
ATOM 733 N N . THR A 1 96 ? -7.011 10.223 -1.474 1.00 93.06 96 THR A N 1
ATOM 734 C CA . THR A 1 96 ? -5.697 10.580 -0.919 1.00 93.06 96 THR A CA 1
ATOM 735 C C . THR A 1 96 ? -4.513 10.032 -1.703 1.00 93.06 96 THR A C 1
ATOM 737 O O . THR A 1 96 ? -3.436 10.600 -1.572 1.00 93.06 96 THR A O 1
ATOM 740 N N . MET A 1 97 ? -4.692 9.017 -2.559 1.00 94.75 97 MET A N 1
ATOM 741 C CA . MET A 1 97 ? -3.591 8.477 -3.364 1.00 94.75 97 MET A CA 1
ATOM 742 C C . MET A 1 97 ? -2.991 9.550 -4.289 1.00 94.75 97 MET A C 1
ATOM 744 O O . MET A 1 97 ? -3.673 10.097 -5.160 1.00 94.75 97 MET A O 1
ATOM 748 N N . ASP A 1 98 ? -1.681 9.791 -4.173 1.00 94.75 98 ASP A N 1
ATOM 749 C CA . ASP A 1 98 ? -0.978 10.879 -4.879 1.00 94.75 98 ASP A CA 1
ATOM 750 C C . ASP A 1 98 ? -1.083 10.809 -6.414 1.00 94.75 98 ASP A C 1
ATOM 752 O O . ASP A 1 98 ? -0.877 11.792 -7.133 1.00 94.75 98 ASP A O 1
ATOM 756 N N . SER A 1 99 ? -1.277 9.615 -6.973 1.00 94.12 99 SER A N 1
ATOM 757 C CA . SER A 1 99 ? -1.366 9.385 -8.417 1.00 94.12 99 SER A CA 1
ATOM 758 C C . SER A 1 99 ? -2.104 8.084 -8.708 1.00 94.12 99 SER A C 1
ATOM 760 O O . SER A 1 99 ? -1.992 7.162 -7.908 1.00 94.12 99 SER A O 1
ATOM 762 N N . PRO A 1 100 ? -2.747 7.933 -9.882 1.00 92.06 100 PRO A N 1
ATOM 763 C CA . PRO A 1 100 ? -3.382 6.675 -10.260 1.00 92.06 100 PRO A CA 1
ATOM 764 C C . PRO A 1 100 ? -2.431 5.471 -10.139 1.00 92.06 100 PRO A C 1
ATOM 766 O O . PRO A 1 100 ? -1.228 5.610 -10.402 1.00 92.06 100 PRO A O 1
ATOM 769 N N . PRO A 1 101 ? -2.947 4.272 -9.825 1.00 91.44 101 PRO A N 1
ATOM 770 C CA . PRO A 1 101 ? -2.111 3.109 -9.528 1.00 91.44 101 PRO A CA 1
ATOM 771 C C . PRO A 1 101 ? -1.292 2.603 -10.716 1.00 91.44 101 PRO A C 1
ATOM 773 O O . PRO A 1 101 ? -0.298 1.899 -10.539 1.00 91.44 101 PRO A O 1
ATOM 776 N N . GLN A 1 102 ? -1.680 2.984 -11.933 1.00 90.25 102 GLN A N 1
ATOM 777 C CA . GLN A 1 102 ? -0.988 2.641 -13.167 1.00 90.25 102 GLN A CA 1
ATOM 778 C C . GLN A 1 102 ? -0.668 3.892 -13.978 1.00 90.25 102 GLN A C 1
ATOM 780 O O . GLN A 1 102 ? -1.499 4.410 -14.722 1.00 90.25 102 GLN A O 1
ATOM 785 N N . THR A 1 103 ? 0.571 4.358 -13.859 1.00 89.62 103 THR A N 1
ATOM 786 C CA . THR A 1 103 ? 1.141 5.395 -14.731 1.00 89.62 103 THR A CA 1
ATOM 787 C C . THR A 1 103 ? 2.360 4.816 -15.455 1.00 89.62 103 THR A C 1
ATOM 789 O O . THR A 1 103 ? 2.330 3.665 -15.871 1.00 89.62 103 THR A O 1
ATOM 792 N N . SER A 1 104 ? 3.465 5.552 -15.587 1.00 88.81 104 SER A N 1
ATOM 793 C CA . SER A 1 104 ? 4.769 4.938 -15.880 1.00 88.81 104 SER A CA 1
ATOM 794 C C . SER A 1 104 ? 5.358 4.197 -14.670 1.00 88.81 104 SER A C 1
ATOM 796 O O . SER A 1 104 ? 6.333 3.464 -14.807 1.00 88.81 104 SER A O 1
ATOM 798 N N . VAL A 1 105 ? 4.781 4.404 -13.483 1.00 93.12 105 VAL A N 1
ATOM 799 C CA . VAL A 1 105 ? 5.181 3.795 -12.213 1.00 93.12 105 VAL A CA 1
ATOM 800 C C . VAL A 1 105 ? 3.982 3.056 -11.629 1.00 93.12 105 VAL A C 1
ATOM 802 O O . VAL A 1 105 ? 2.877 3.605 -11.602 1.00 93.12 105 VAL A O 1
ATOM 805 N N . LEU A 1 106 ? 4.195 1.820 -11.171 1.00 94.38 106 LEU A N 1
ATOM 806 C CA . LEU A 1 106 ? 3.168 1.050 -10.469 1.00 94.38 106 LEU A CA 1
ATOM 807 C C . LEU A 1 106 ? 3.047 1.573 -9.038 1.00 94.38 106 LEU A C 1
ATOM 809 O O . LEU A 1 106 ? 4.059 1.688 -8.348 1.00 94.38 106 LEU A O 1
ATOM 813 N N . ARG A 1 107 ? 1.836 1.854 -8.568 1.00 95.00 107 ARG A N 1
ATOM 814 C CA . ARG A 1 107 ? 1.619 2.361 -7.213 1.00 95.00 107 ARG A CA 1
ATOM 815 C C . ARG A 1 107 ? 0.639 1.500 -6.439 1.00 95.00 107 ARG A C 1
ATOM 817 O O . ARG A 1 107 ? -0.425 1.151 -6.938 1.00 95.00 107 ARG A O 1
ATOM 824 N N . TRP A 1 108 ? 1.022 1.182 -5.212 1.00 96.31 108 TRP A N 1
ATOM 825 C CA . TRP A 1 108 ? 0.123 0.688 -4.180 1.00 96.31 108 TRP A CA 1
ATOM 826 C C . TRP A 1 108 ? -0.059 1.753 -3.115 1.00 96.31 108 TRP A C 1
ATOM 828 O O . TRP A 1 108 ? 0.849 2.542 -2.856 1.00 96.31 108 TRP A O 1
ATOM 838 N N . HIS A 1 109 ? -1.217 1.717 -2.480 1.00 97.38 109 HIS A N 1
ATOM 839 C CA . HIS A 1 109 ? -1.610 2.608 -1.412 1.00 97.38 109 HIS A CA 1
ATOM 840 C C . HIS A 1 109 ? -2.010 1.792 -0.192 1.00 97.38 109 HIS A C 1
ATOM 842 O O . HIS A 1 109 ? -2.847 0.888 -0.257 1.00 97.38 109 HIS A O 1
ATOM 848 N N . VAL A 1 110 ? -1.346 2.081 0.916 1.00 97.94 110 VAL A N 1
ATOM 849 C CA . VAL A 1 110 ? -1.556 1.456 2.211 1.00 97.94 110 VAL A CA 1
ATOM 850 C C . VAL A 1 110 ? -2.052 2.536 3.154 1.00 97.94 110 VAL A C 1
ATOM 852 O O . VAL A 1 110 ? -1.344 3.495 3.434 1.00 97.94 110 VAL A O 1
ATOM 855 N N . ILE A 1 111 ? -3.259 2.359 3.664 1.00 97.25 111 ILE A N 1
ATOM 856 C CA . ILE A 1 111 ? -3.894 3.270 4.607 1.00 97.25 111 ILE A CA 1
AT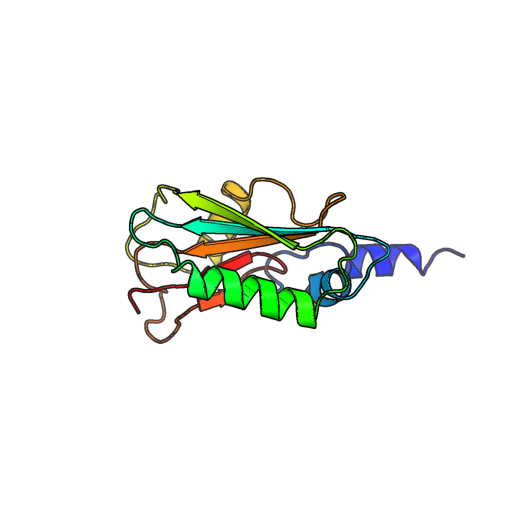OM 857 C C . ILE A 1 111 ? -3.735 2.677 6.006 1.00 97.25 111 ILE A C 1
ATOM 859 O O . ILE A 1 111 ? -4.118 1.533 6.258 1.00 97.25 111 ILE A O 1
ATOM 863 N N . MET A 1 112 ? -3.174 3.444 6.932 1.00 96.88 112 MET A N 1
ATOM 864 C CA . MET A 1 112 ? -3.036 3.079 8.343 1.00 96.88 112 MET A CA 1
ATOM 865 C C . MET A 1 112 ? -3.803 4.092 9.194 1.00 96.88 112 MET A C 1
ATOM 867 O O . MET A 1 112 ? -3.211 5.047 9.704 1.00 96.88 112 MET A O 1
ATOM 871 N N . PRO A 1 113 ? -5.136 3.957 9.292 1.00 95.62 113 PRO A N 1
ATOM 872 C CA . PRO A 1 113 ? -5.949 4.938 9.977 1.00 95.62 113 PRO A CA 1
ATOM 873 C C . PRO A 1 113 ? -6.030 4.665 11.481 1.00 95.62 113 PRO A C 1
ATOM 875 O O . PRO A 1 113 ? -5.762 3.561 11.954 1.00 95.62 113 PRO A O 1
ATOM 878 N N . GLN A 1 114 ? -6.502 5.670 12.214 1.00 95.25 114 GLN A N 1
ATOM 879 C CA . GLN A 1 114 ? -7.038 5.474 13.555 1.00 95.25 114 GLN A CA 1
ATOM 880 C C . GLN A 1 114 ? -8.381 4.727 13.499 1.00 95.25 114 GLN A C 1
ATOM 882 O O . GLN A 1 114 ? -9.191 4.949 12.592 1.00 95.25 114 GLN A O 1
ATOM 887 N N . GLY A 1 115 ? -8.657 3.906 14.512 1.00 93.44 115 GLY A N 1
ATOM 888 C CA . GLY A 1 115 ? -9.908 3.179 14.670 1.00 93.44 115 GLY A CA 1
ATOM 889 C C . GLY A 1 115 ? -9.822 1.737 14.178 1.00 93.44 115 GLY A C 1
ATOM 890 O O . GLY A 1 115 ? -8.767 1.229 13.796 1.00 93.44 115 GLY A O 1
ATOM 891 N N . LYS A 1 116 ? -10.968 1.057 14.204 1.00 94.94 116 LYS A N 1
ATOM 892 C CA . LYS A 1 116 ? -11.072 -0.366 13.862 1.00 94.94 116 LYS A CA 1
ATOM 893 C C . LYS A 1 116 ? -11.845 -0.571 12.571 1.00 94.94 116 LYS A C 1
ATOM 895 O O . LYS A 1 116 ? -12.649 0.274 12.167 1.00 94.94 116 LYS A O 1
ATOM 900 N N . TYR A 1 117 ? -11.664 -1.728 11.951 1.00 96.38 117 TYR A N 1
ATOM 901 C CA . TYR A 1 117 ? -12.600 -2.174 10.931 1.00 96.38 117 TYR A CA 1
ATOM 902 C C . TYR A 1 117 ? -13.959 -2.527 11.558 1.00 96.38 117 TYR A C 1
ATOM 904 O O . TYR A 1 117 ? -14.044 -2.903 12.723 1.00 96.38 117 TYR A O 1
ATOM 912 N N . SER A 1 118 ? -15.036 -2.417 10.778 1.00 94.81 118 SER A N 1
ATOM 913 C CA . SER A 1 118 ? -16.410 -2.740 11.207 1.00 94.81 118 SER A CA 1
ATOM 914 C C . SER A 1 118 ? -16.596 -4.176 11.716 1.00 94.81 118 SER A C 1
ATOM 916 O O . SER A 1 118 ? -17.529 -4.441 12.470 1.00 94.81 118 SER A O 1
ATOM 918 N N . ASP A 1 119 ? -15.705 -5.083 11.320 1.00 94.50 119 ASP A N 1
ATOM 919 C CA . ASP A 1 119 ? -15.524 -6.395 11.933 1.00 94.50 119 ASP A CA 1
ATOM 920 C C . ASP A 1 119 ? -14.237 -6.352 12.766 1.00 94.50 119 ASP A C 1
ATOM 922 O O . ASP A 1 119 ? -13.144 -6.241 12.211 1.00 94.50 119 ASP A O 1
ATOM 926 N N . GLU A 1 120 ? -14.372 -6.435 14.091 1.00 88.69 120 GLU A N 1
ATOM 927 C CA . GLU A 1 120 ? -13.251 -6.323 15.035 1.00 88.69 120 GLU A CA 1
ATOM 928 C C . GLU A 1 120 ? -12.207 -7.442 14.881 1.00 88.69 120 GLU A C 1
ATOM 930 O O . GLU A 1 120 ? -11.095 -7.317 15.383 1.00 88.69 120 GLU A O 1
ATOM 935 N N . SER A 1 121 ? -12.529 -8.535 14.178 1.00 92.69 121 SER A N 1
ATOM 936 C CA . SER A 1 121 ? -11.574 -9.613 13.894 1.00 92.69 121 SER A CA 1
ATOM 937 C C . SER A 1 121 ? -10.666 -9.336 12.687 1.00 92.69 121 SER A C 1
ATOM 939 O O . SER A 1 121 ? -9.755 -10.119 12.401 1.00 92.69 121 SER A O 1
ATOM 941 N N . VAL A 1 122 ? -10.888 -8.229 11.970 1.00 95.19 122 VAL A N 1
ATOM 942 C CA . VAL A 1 122 ? -10.163 -7.871 10.746 1.00 95.19 122 VAL A CA 1
ATOM 943 C C . VAL A 1 122 ? -9.039 -6.883 11.049 1.00 95.19 122 VAL A C 1
ATOM 945 O O . VAL A 1 122 ? -9.269 -5.704 11.289 1.00 95.19 122 VAL A O 1
ATOM 948 N N . LEU A 1 123 ? -7.798 -7.358 10.922 1.00 95.06 123 LEU A N 1
ATOM 949 C CA . LEU A 1 123 ? -6.588 -6.535 11.076 1.00 95.06 123 LEU A CA 1
ATOM 950 C C . LEU A 1 123 ? -6.231 -5.734 9.815 1.00 95.06 123 LEU A C 1
ATOM 952 O O . LEU A 1 123 ? -5.414 -4.818 9.863 1.00 95.06 123 LEU A O 1
ATOM 956 N N . GLY A 1 124 ? -6.812 -6.088 8.669 1.00 95.62 124 GLY A N 1
ATOM 957 C CA . GLY A 1 124 ? -6.574 -5.390 7.415 1.00 95.62 124 GLY A CA 1
ATOM 958 C C . GLY A 1 124 ? -7.439 -5.903 6.273 1.00 95.62 124 GLY A C 1
ATOM 959 O O . GLY A 1 124 ? -7.904 -7.043 6.283 1.00 95.62 124 GLY A O 1
ATOM 960 N N . VAL A 1 125 ? -7.658 -5.047 5.279 1.00 96.38 125 VAL A N 1
ATOM 961 C CA . VAL A 1 125 ? -8.523 -5.320 4.128 1.00 96.38 125 VAL A CA 1
ATOM 962 C C . VAL A 1 125 ? -7.899 -4.769 2.850 1.00 96.38 125 VAL A C 1
ATOM 964 O O . VAL A 1 125 ? -7.483 -3.616 2.803 1.00 96.38 125 VAL A O 1
ATOM 967 N N . ALA A 1 126 ? -7.857 -5.584 1.797 1.00 96.56 126 ALA A N 1
ATOM 968 C CA . ALA A 1 126 ? -7.618 -5.109 0.438 1.00 96.56 126 ALA A CA 1
ATOM 969 C C . ALA A 1 126 ? -8.975 -4.819 -0.211 1.00 96.56 126 ALA A C 1
ATOM 971 O O . ALA A 1 126 ? -9.849 -5.688 -0.213 1.00 96.56 126 ALA A O 1
ATOM 972 N N . VAL A 1 127 ? -9.170 -3.605 -0.724 1.00 95.25 127 VAL A N 1
ATOM 973 C CA . VAL A 1 127 ? -10.472 -3.161 -1.259 1.00 95.25 127 VAL A CA 1
ATOM 974 C C . VAL A 1 127 ? -10.468 -2.981 -2.766 1.00 95.25 127 VAL A C 1
ATOM 976 O O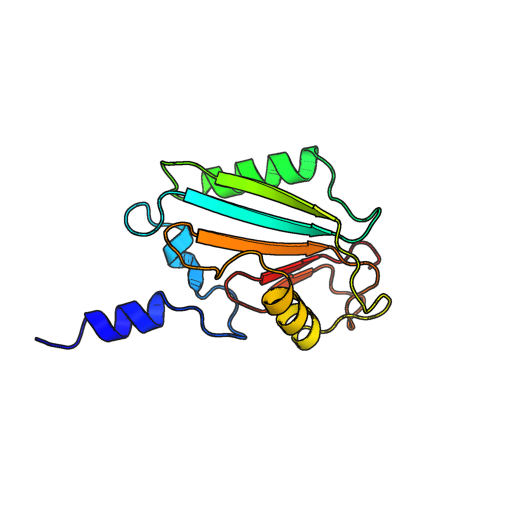 . VAL A 1 127 ? -11.516 -3.159 -3.385 1.00 95.25 127 VAL A O 1
ATOM 979 N N . ASP A 1 128 ? -9.301 -2.689 -3.329 1.00 93.62 128 ASP A N 1
ATOM 980 C CA . ASP A 1 128 ? -9.047 -2.561 -4.759 1.00 93.62 128 ASP 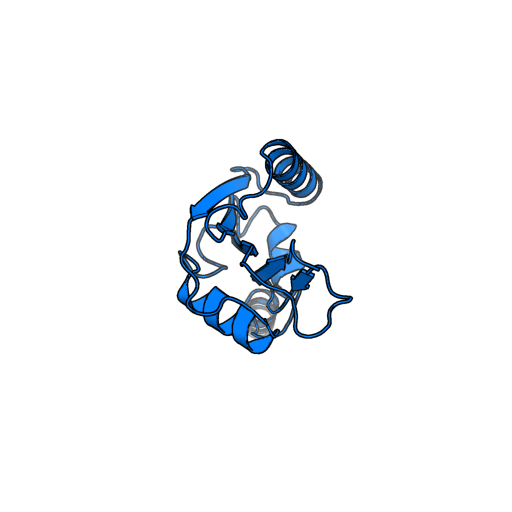A CA 1
ATOM 981 C C . ASP A 1 128 ? -7.749 -3.290 -5.108 1.00 93.62 128 ASP A C 1
ATOM 983 O O . ASP A 1 128 ? -7.108 -3.915 -4.256 1.00 93.62 128 ASP A O 1
ATOM 987 N N . ALA A 1 129 ? -7.346 -3.226 -6.372 1.00 91.94 129 ALA A N 1
ATOM 988 C CA . ALA A 1 129 ? -6.159 -3.921 -6.834 1.00 91.94 129 ALA A CA 1
ATOM 989 C C . ALA A 1 129 ? -4.851 -3.338 -6.273 1.00 91.94 129 ALA A C 1
ATOM 991 O O . ALA A 1 129 ? -3.850 -4.053 -6.215 1.00 91.94 129 ALA A O 1
ATOM 992 N N . SER A 1 130 ? -4.873 -2.071 -5.857 1.00 93.38 130 SER A N 1
ATOM 993 C CA . SER A 1 130 ? -3.732 -1.339 -5.298 1.00 93.38 130 SER A CA 1
ATOM 994 C C . SER A 1 130 ? -3.968 -0.759 -3.905 1.00 93.38 130 SER A C 1
ATOM 996 O O . SER A 1 130 ? -3.020 -0.223 -3.344 1.00 93.38 130 SER A O 1
ATOM 998 N N . THR A 1 131 ? -5.176 -0.860 -3.342 1.00 96.31 131 THR A N 1
ATOM 999 C CA . THR A 1 131 ? -5.543 -0.166 -2.092 1.00 96.31 131 THR A CA 1
ATOM 1000 C C . THR A 1 131 ? -5.789 -1.150 -0.955 1.00 96.31 131 THR A C 1
ATOM 1002 O O . THR A 1 131 ? -6.648 -2.038 -1.044 1.00 96.31 131 THR A O 1
ATOM 1005 N N . ILE A 1 132 ? -5.044 -0.972 0.134 1.00 97.00 132 ILE A N 1
ATOM 1006 C CA . ILE A 1 132 ? -5.071 -1.802 1.341 1.00 97.00 132 ILE A CA 1
ATOM 1007 C C . ILE A 1 132 ? -5.236 -0.888 2.557 1.00 97.00 132 ILE A C 1
ATOM 1009 O O . ILE A 1 132 ? -4.613 0.164 2.609 1.00 97.00 132 ILE A O 1
ATOM 1013 N N . ALA A 1 133 ? -6.010 -1.300 3.559 1.00 97.00 133 ALA A N 1
ATOM 1014 C CA . ALA A 1 133 ? -5.989 -0.689 4.888 1.00 97.00 133 ALA A CA 1
ATOM 1015 C C . ALA A 1 133 ? -5.538 -1.687 5.959 1.00 97.00 133 ALA A C 1
ATOM 1017 O O . ALA A 1 133 ? -5.900 -2.864 5.890 1.00 97.00 133 ALA A O 1
ATOM 1018 N N . LEU A 1 134 ? -4.775 -1.212 6.945 1.00 96.81 134 LEU A N 1
ATOM 1019 C CA . LEU A 1 134 ? -4.299 -1.971 8.106 1.00 96.81 134 LEU A CA 1
ATOM 1020 C C . LEU A 1 134 ? -4.733 -1.264 9.397 1.00 96.81 134 LEU A C 1
ATOM 1022 O O . LEU A 1 134 ? -4.528 -0.061 9.529 1.00 96.81 134 LEU A O 1
ATOM 1026 N N . PHE A 1 135 ? -5.301 -2.003 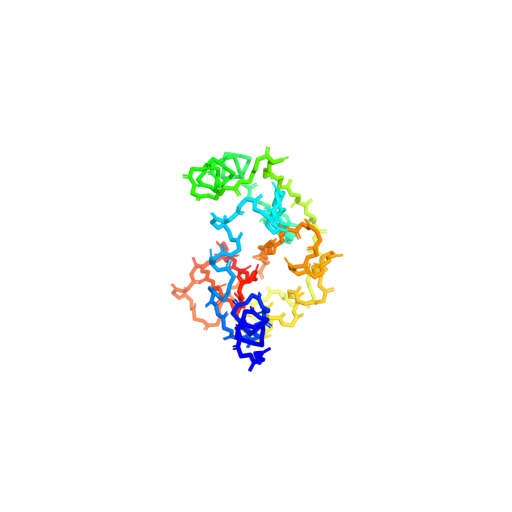10.351 1.00 95.12 135 PHE A N 1
ATOM 1027 C CA . PHE A 1 135 ? -5.932 -1.454 11.557 1.00 95.12 135 PHE A CA 1
ATOM 1028 C C . PHE A 1 135 ? -5.212 -1.912 12.828 1.00 95.12 135 PHE A C 1
ATOM 1030 O O . PHE A 1 135 ? -5.364 -3.060 13.254 1.00 95.12 135 PHE A O 1
ATOM 1037 N N . SER A 1 136 ? -4.465 -1.002 13.456 1.00 90.38 136 SER A N 1
ATOM 1038 C CA . SER A 1 136 ? -3.674 -1.287 14.666 1.00 90.38 136 SER A CA 1
ATOM 1039 C C . SER A 1 136 ? -4.496 -1.351 15.957 1.00 90.38 136 SER A C 1
ATOM 1041 O O . SER A 1 136 ? -4.026 -1.915 16.940 1.00 90.38 136 SER A O 1
ATOM 1043 N N . ASP A 1 137 ? -5.713 -0.799 15.965 1.00 85.94 137 ASP A N 1
ATOM 1044 C CA . ASP A 1 137 ? -6.570 -0.748 17.159 1.00 85.94 137 ASP A CA 1
ATOM 1045 C C . ASP A 1 137 ? -7.408 -2.020 17.365 1.00 85.94 137 ASP A C 1
ATOM 1047 O O . ASP A 1 137 ? -8.214 -2.067 18.294 1.00 85.94 137 ASP A O 1
ATOM 1051 N N . SER A 1 138 ? -7.277 -3.025 16.493 1.00 74.50 138 SER A N 1
ATOM 1052 C CA . SER A 1 138 ? -8.127 -4.226 16.474 1.00 74.50 138 SER A CA 1
ATOM 1053 C C . SER A 1 138 ? -7.879 -5.141 17.669 1.00 74.50 138 SER A C 1
ATOM 1055 O O . SER A 1 138 ? -6.733 -5.606 17.855 1.00 74.50 138 SER A O 1
#

Secondary structure (DSSP, 8-state):
--SSHHHHHHHHSPPTT-TTTTHHHHH-SSS-SEEEEEEEE-TT-PPPHHHHHHHHHHHHHH---TTEEEEEEEE---S--SEE-HHHHHHHHHHH-SS-SBSSSEEEEEEE-SSEESSTT-SEEE-SSSEEEE-TT-

Foldseek 3Di:
DPDPPVVVCQQCDWDFQDAQSHVVVQADCPQAQEEEEEEEEEVVQDDDPVVVVVVQVVSVVRGNRNVGYYYHYHHDDDPDAAEDELVRQRVVCVVPPPDPCGDSHHYAYEYRGHHAYPPNVDQKDDRIHRTIYGYPVD

Sequence (138 aa):
MAGCTSEIENILGENWGVPGGLALACLRDDAYREMVIEIDHAPDYNPESSTVSLLKERLGQVCDKPDGIRIVMNEVQFSETSTWTASKVREIGHETMDSPPQTSVLRWHVIMPQGKYSDESVLGVAVDASTIALFSDS